Protein AF-A0A914YKC6-F1 (afdb_monomer)

Solvent-accessible surface area (backbone atoms only — not comparable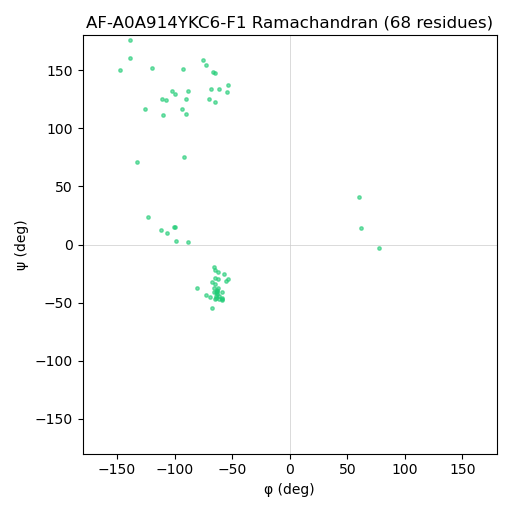 to full-atom values): 4249 Å² total; per-residue (Å²): 131,85,59,76,66,55,59,52,52,55,50,53,50,28,44,72,77,35,70,97,29,38,67,46,47,49,50,46,46,53,60,34,49,69,48,90,92,41,48,70,45,74,55,80,58,90,86,54,63,74,71,60,28,32,32,28,48,79,53,95,94,44,75,65,47,70,45,72,77,117

Mean predicted aligned error: 3.65 Å

Secondary structure (DSSP, 8-state):
---HHHHHHHHHHHHHHSTT-HHHHHHHHHHHTSSTT---EE---TTS-GGGSEEE--STTSPPEEE---

Nearest PDB structures (foldseek):
  4uj5-assembly2_D  TM=3.373E-01  e=8.821E+00  Homo sapiens

Sequence (70 aa):
MRSPAYRLQIRNLGVQLFPGKVKEFLSAYDDSTSLPWGYLVINLHTKSNPLLALTTSILPDQNPIIYKLN

Organism: NCBI:txid310955

Structure (mmCIF, N/CA/C/O backbone):
data_AF-A0A914YKC6-F1
#
_entry.id   AF-A0A914YKC6-F1
#
loop_
_atom_site.group_PDB
_atom_site.id
_atom_site.type_symbol
_atom_site.label_atom_id
_atom_site.label_alt_id
_atom_site.label_comp_id
_atom_site.label_asym_id
_atom_site.label_entity_id
_atom_site.label_seq_id
_atom_site.pdbx_PDB_ins_code
_atom_site.Cartn_x
_atom_site.Cartn_y
_atom_site.Cartn_z
_atom_site.occupancy
_atom_site.B_iso_or_equiv
_atom_site.auth_seq_id
_atom_site.auth_comp_id
_atom_site.auth_asym_id
_atom_site.auth_atom_id
_atom_site.pdbx_PDB_model_num
ATOM 1 N N . MET A 1 1 ? -4.714 -19.821 1.929 1.00 47.75 1 MET A N 1
ATOM 2 C CA . MET A 1 1 ? -5.592 -18.874 2.656 1.00 47.75 1 MET A CA 1
ATOM 3 C C . MET A 1 1 ? -4.693 -17.902 3.421 1.00 47.75 1 MET A C 1
ATOM 5 O O . MET A 1 1 ? -3.928 -18.377 4.251 1.00 47.75 1 MET A O 1
ATOM 9 N N . ARG A 1 2 ? -4.670 -16.593 3.107 1.00 65.06 2 ARG A N 1
ATOM 10 C CA . ARG A 1 2 ? -3.931 -15.608 3.936 1.00 65.06 2 ARG A CA 1
ATOM 11 C C . ARG A 1 2 ? -4.667 -15.501 5.282 1.00 65.06 2 ARG A C 1
ATOM 13 O O . ARG A 1 2 ? -5.896 -15.475 5.283 1.00 65.06 2 ARG A O 1
ATOM 20 N N . SER A 1 3 ? -3.961 -15.523 6.414 1.00 75.25 3 SER A N 1
ATOM 21 C CA . SER A 1 3 ? -4.632 -15.528 7.723 1.00 75.25 3 SER A CA 1
ATOM 22 C C . SER A 1 3 ? -5.398 -14.212 7.952 1.00 75.25 3 SER A C 1
ATOM 24 O O . SER A 1 3 ?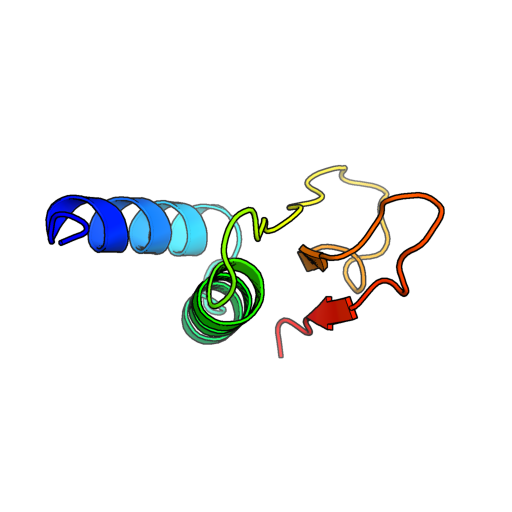 -4.938 -13.158 7.501 1.00 75.25 3 SER A O 1
ATOM 26 N N . PR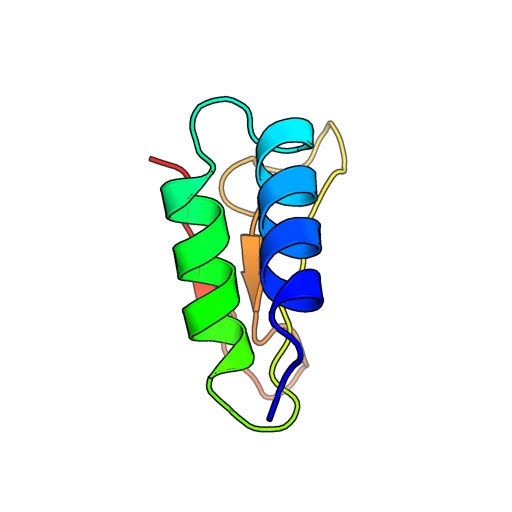O A 1 4 ? -6.533 -14.220 8.676 1.00 69.31 4 PRO A N 1
ATOM 27 C CA . PRO A 1 4 ? -7.266 -12.992 9.006 1.00 69.31 4 PRO A CA 1
ATOM 28 C C . PRO A 1 4 ? -6.408 -11.937 9.724 1.00 69.31 4 PRO A C 1
ATOM 30 O O . PRO A 1 4 ? -6.594 -10.737 9.523 1.00 69.31 4 PRO A O 1
ATOM 33 N N . ALA A 1 5 ? -5.421 -12.379 10.510 1.00 82.06 5 ALA A N 1
ATOM 34 C CA . ALA A 1 5 ? -4.488 -11.504 11.216 1.00 82.06 5 ALA A CA 1
ATOM 35 C C . ALA A 1 5 ? -3.635 -10.652 10.262 1.00 82.06 5 ALA A C 1
ATOM 37 O O . ALA A 1 5 ? -3.282 -9.523 10.599 1.00 82.06 5 ALA A O 1
ATOM 38 N N . TYR A 1 6 ? -3.355 -11.151 9.056 1.00 84.56 6 TYR A N 1
ATOM 39 C CA . TYR A 1 6 ? -2.548 -10.434 8.074 1.00 84.56 6 TYR A CA 1
ATOM 40 C C . TYR A 1 6 ? -3.227 -9.133 7.628 1.00 84.56 6 TYR A C 1
ATOM 42 O O . TYR A 1 6 ? -2.616 -8.066 7.638 1.00 84.56 6 TYR A O 1
ATOM 50 N N . ARG A 1 7 ? -4.528 -9.183 7.313 1.00 88.56 7 ARG A N 1
ATOM 51 C CA . ARG A 1 7 ? -5.271 -7.991 6.870 1.00 88.56 7 ARG A CA 1
ATOM 52 C C . ARG A 1 7 ? -5.363 -6.929 7.968 1.00 88.56 7 ARG A C 1
ATOM 54 O O . ARG A 1 7 ? -5.305 -5.738 7.674 1.00 88.56 7 ARG A O 1
ATOM 61 N N . LEU A 1 8 ? -5.461 -7.351 9.231 1.00 93.62 8 LEU A N 1
ATOM 62 C CA . LEU A 1 8 ? -5.459 -6.435 10.371 1.00 93.62 8 LEU A CA 1
ATOM 63 C C . LEU A 1 8 ? -4.115 -5.706 10.518 1.00 93.62 8 LEU A C 1
ATOM 65 O O . LEU A 1 8 ? -4.112 -4.503 10.767 1.00 93.62 8 LEU A O 1
ATOM 69 N N . GLN A 1 9 ? -2.989 -6.397 10.317 1.00 94.69 9 GLN A N 1
ATOM 70 C CA . GLN A 1 9 ? -1.659 -5.776 10.356 1.00 94.69 9 GLN A CA 1
ATOM 71 C C . GLN A 1 9 ? -1.509 -4.702 9.276 1.00 94.69 9 GLN A C 1
ATOM 73 O O . GLN A 1 9 ? -1.119 -3.577 9.586 1.00 94.69 9 GLN A O 1
ATOM 78 N N . ILE A 1 10 ? -1.906 -5.011 8.038 1.00 95.69 10 ILE A N 1
ATOM 79 C CA . ILE A 1 10 ? -1.875 -4.048 6.929 1.00 95.69 10 ILE A CA 1
ATOM 80 C C . ILE A 1 10 ? -2.782 -2.848 7.219 1.00 95.69 10 ILE A C 1
ATOM 82 O O . ILE A 1 10 ? -2.368 -1.703 7.051 1.00 95.69 10 ILE A O 1
ATOM 86 N N . ARG A 1 11 ? -3.997 -3.079 7.732 1.00 95.94 11 ARG A N 1
ATOM 87 C CA . ARG A 1 11 ? -4.895 -1.989 8.136 1.00 95.94 11 ARG A CA 1
ATOM 88 C C . ARG A 1 11 ? -4.265 -1.098 9.205 1.00 95.94 11 ARG A C 1
ATOM 90 O O . ARG A 1 11 ? -4.336 0.121 9.083 1.00 95.94 11 ARG A O 1
ATOM 97 N N . ASN A 1 12 ? -3.681 -1.684 10.248 1.00 97.06 12 ASN A N 1
ATOM 98 C CA . ASN A 1 12 ? -3.073 -0.923 11.341 1.00 97.06 12 ASN A CA 1
ATOM 99 C C . ASN A 1 12 ? -1.889 -0.083 10.847 1.00 97.06 12 ASN A C 1
ATOM 101 O O . ASN A 1 12 ? -1.797 1.089 11.205 1.00 97.06 12 ASN A O 1
ATOM 105 N N . LEU A 1 13 ? -1.060 -0.639 9.960 1.00 96.75 13 LEU A N 1
ATOM 106 C CA . LEU A 1 13 ? 0.008 0.101 9.290 1.00 96.75 13 LEU A CA 1
ATOM 107 C C . LEU A 1 13 ? -0.548 1.287 8.486 1.00 96.75 13 LEU A C 1
ATOM 109 O O . LEU A 1 13 ? -0.059 2.405 8.617 1.00 96.75 13 LEU A O 1
ATOM 113 N N . GLY A 1 14 ? -1.614 1.069 7.710 1.00 96.75 14 GLY A N 1
ATOM 114 C CA . GLY A 1 14 ? -2.274 2.126 6.941 1.00 96.75 14 GLY A CA 1
ATOM 115 C C . GLY A 1 14 ? -2.803 3.270 7.809 1.00 96.75 14 GLY A C 1
ATOM 116 O O . GLY A 1 14 ? -2.634 4.431 7.452 1.00 96.75 14 GLY A O 1
ATOM 117 N N . VAL A 1 15 ? -3.386 2.966 8.976 1.00 97.38 15 VAL A N 1
ATOM 118 C CA . VAL A 1 15 ? -3.840 3.989 9.941 1.00 97.38 15 VAL A CA 1
ATOM 119 C C . VAL A 1 15 ? -2.671 4.815 10.483 1.00 97.38 15 VAL A C 1
ATOM 121 O O . VAL A 1 15 ? -2.825 6.020 10.668 1.00 97.38 15 VAL A O 1
ATOM 124 N N . GLN A 1 16 ? -1.523 4.184 10.742 1.00 97.00 16 GLN A N 1
ATOM 125 C CA . GLN A 1 16 ? -0.335 4.856 11.277 1.00 97.00 16 GLN A CA 1
ATOM 126 C C . GLN A 1 16 ? 0.350 5.746 10.236 1.00 97.00 16 GLN A C 1
ATOM 128 O O . GLN A 1 16 ? 0.748 6.862 1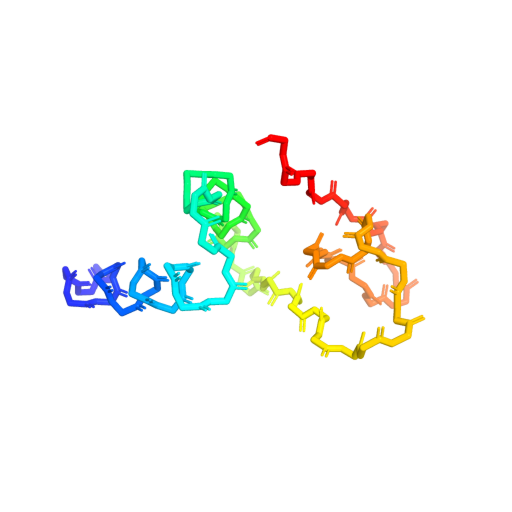0.558 1.00 97.00 16 GLN A O 1
ATOM 133 N N . LEU A 1 17 ? 0.486 5.262 9.001 1.00 95.56 17 LEU A N 1
ATOM 134 C CA . LEU A 1 17 ? 1.187 5.981 7.936 1.00 95.56 17 LEU A CA 1
ATOM 135 C C . LEU A 1 17 ? 0.321 7.054 7.274 1.00 95.56 17 LEU A C 1
ATOM 137 O O . LEU A 1 17 ? 0.821 8.127 6.942 1.00 95.56 17 LEU A O 1
ATOM 141 N N . PHE A 1 18 ? -0.973 6.779 7.093 1.00 95.06 18 PHE A N 1
ATOM 142 C CA . PHE A 1 18 ? -1.895 7.648 6.363 1.00 95.06 18 PHE A CA 1
ATOM 143 C C . PHE A 1 18 ? -3.204 7.863 7.148 1.00 95.06 18 PHE A C 1
ATOM 145 O O . PHE A 1 18 ? -4.265 7.346 6.766 1.00 95.06 18 PHE A O 1
ATOM 152 N N . PRO A 1 19 ? -3.167 8.628 8.259 1.00 95.44 19 PRO A N 1
ATOM 153 C CA . PRO A 1 19 ? -4.351 8.904 9.067 1.00 95.44 19 PRO A CA 1
ATOM 154 C C . PRO A 1 19 ? -5.487 9.506 8.231 1.00 95.44 19 PRO A C 1
ATOM 156 O O . PRO A 1 19 ? -5.290 10.442 7.461 1.00 95.44 19 PRO A O 1
ATOM 159 N N . GLY A 1 20 ? -6.694 8.952 8.366 1.00 95.88 20 GLY A N 1
ATOM 160 C CA . GLY A 1 20 ? -7.868 9.383 7.597 1.00 95.88 20 GLY A CA 1
ATOM 161 C C . GLY A 1 20 ? -7.923 8.888 6.145 1.00 95.88 20 GLY A C 1
ATOM 162 O O . GLY A 1 20 ? -8.938 9.119 5.494 1.00 95.88 20 GLY A O 1
ATOM 163 N N . LYS A 1 21 ? -6.894 8.174 5.660 1.00 96.38 21 LYS A N 1
ATOM 164 C CA . LYS A 1 21 ? -6.780 7.665 4.276 1.00 96.38 21 LYS A CA 1
ATOM 165 C C . LYS A 1 21 ? -6.596 6.142 4.195 1.00 96.38 21 LYS A C 1
ATOM 167 O O . LYS A 1 21 ? -6.026 5.58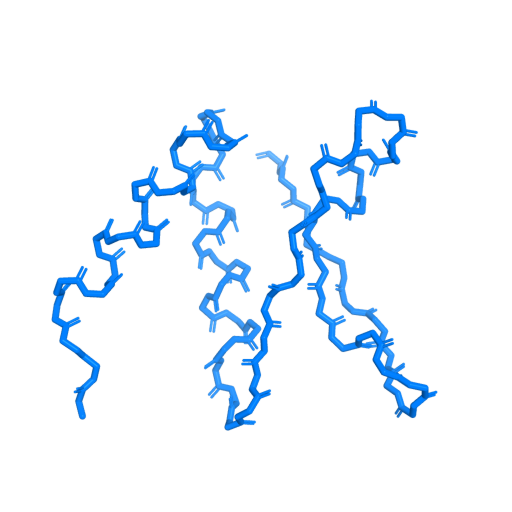7 3.255 1.00 96.38 21 LYS A O 1
ATOM 172 N N . VAL A 1 22 ? -7.043 5.432 5.235 1.00 96.50 22 VAL A N 1
ATOM 173 C CA . VAL A 1 22 ? -6.851 3.976 5.356 1.00 96.50 22 VAL A CA 1
ATOM 174 C C . VAL A 1 22 ? -7.600 3.194 4.274 1.00 96.50 22 VAL A C 1
ATOM 176 O O . VAL A 1 22 ? -7.167 2.108 3.901 1.00 96.50 22 VAL A O 1
ATOM 179 N N . LYS A 1 23 ? -8.723 3.716 3.766 1.00 96.25 23 LYS A N 1
ATOM 180 C CA . LYS A 1 23 ? -9.521 3.022 2.746 1.00 96.25 23 LYS A CA 1
ATOM 181 C C . LYS A 1 23 ? -8.777 2.988 1.415 1.00 96.25 23 LYS A C 1
ATOM 183 O O . LYS A 1 23 ? -8.678 1.933 0.798 1.00 96.25 23 LYS A O 1
ATOM 188 N N . GLU A 1 24 ? -8.210 4.121 1.029 1.00 96.81 24 GLU A N 1
ATOM 189 C CA . GLU A 1 24 ? -7.407 4.316 -0.172 1.00 96.81 24 GLU A CA 1
ATOM 190 C C . GLU A 1 24 ? -6.135 3.464 -0.097 1.00 96.81 24 GLU A C 1
ATOM 192 O O . GLU A 1 24 ? -5.816 2.739 -1.039 1.00 96.81 24 GLU A O 1
ATOM 197 N N . PHE A 1 25 ? -5.466 3.459 1.062 1.00 97.38 25 PHE A N 1
ATOM 198 C CA . PHE A 1 25 ? -4.313 2.595 1.319 1.00 97.38 25 PHE A CA 1
ATOM 199 C C . PHE A 1 25 ? -4.647 1.102 1.169 1.00 97.38 25 PHE A C 1
ATOM 201 O O . PHE A 1 25 ? -3.921 0.367 0.501 1.00 97.38 25 PHE A O 1
ATOM 208 N N . LEU A 1 26 ? -5.753 0.644 1.766 1.00 96.69 26 LEU A N 1
ATOM 209 C CA . LEU A 1 26 ? -6.176 -0.755 1.658 1.00 96.69 26 LEU A CA 1
ATOM 210 C C . LEU A 1 26 ? -6.570 -1.127 0.228 1.00 96.69 26 LEU A C 1
ATOM 212 O O . LEU A 1 26 ? -6.239 -2.223 -0.209 1.00 96.69 26 LEU A O 1
ATOM 216 N N . SER A 1 27 ? -7.212 -0.220 -0.511 1.00 96.88 27 SER A N 1
ATOM 217 C CA . SER A 1 27 ? -7.529 -0.438 -1.925 1.00 96.88 27 SER A CA 1
ATOM 218 C C . SER A 1 27 ? -6.264 -0.589 -2.770 1.00 96.88 27 SER A C 1
ATOM 220 O O . SER A 1 27 ? -6.202 -1.484 -3.605 1.00 96.88 27 SER A O 1
ATOM 222 N N . ALA A 1 28 ? -5.245 0.244 -2.536 1.00 97.06 28 ALA A N 1
ATOM 223 C CA . ALA A 1 28 ? -3.956 0.140 -3.218 1.00 97.06 28 ALA A CA 1
ATOM 224 C C . ALA A 1 28 ? -3.239 -1.180 -2.893 1.00 97.06 28 ALA A C 1
ATOM 226 O O . ALA A 1 28 ? -2.655 -1.814 -3.772 1.00 97.06 28 ALA A O 1
ATOM 227 N N . TYR A 1 29 ? -3.294 -1.621 -1.633 1.00 96.06 29 TYR A N 1
ATOM 228 C CA . TYR A 1 29 ? -2.745 -2.910 -1.213 1.00 96.06 29 TYR A CA 1
ATOM 229 C C . TYR A 1 29 ? -3.478 -4.095 -1.863 1.00 96.06 29 TYR A C 1
ATOM 231 O O . TYR A 1 29 ? -2.831 -5.013 -2.372 1.00 96.06 29 TYR A O 1
ATOM 239 N N . ASP A 1 30 ? -4.813 -4.079 -1.853 1.00 95.56 30 ASP A N 1
ATOM 240 C CA . ASP A 1 30 ? -5.631 -5.152 -2.422 1.00 95.56 30 ASP A CA 1
ATOM 241 C C . ASP A 1 30 ? -5.400 -5.255 -3.949 1.00 95.56 30 ASP A C 1
ATOM 243 O O . ASP A 1 30 ? -5.215 -6.362 -4.455 1.00 95.56 30 ASP A O 1
ATOM 247 N N . ASP A 1 31 ? -5.302 -4.125 -4.663 1.00 96.62 31 ASP A N 1
ATOM 248 C CA . ASP A 1 31 ? -5.017 -4.086 -6.108 1.00 96.62 31 ASP A CA 1
ATOM 249 C C . ASP A 1 31 ? -3.591 -4.563 -6.439 1.00 96.62 31 ASP A C 1
ATOM 251 O O . ASP A 1 31 ? -3.402 -5.543 -7.164 1.00 96.62 31 ASP A O 1
ATOM 255 N N . SER A 1 32 ? -2.574 -3.951 -5.822 1.00 95.69 32 SER A N 1
ATOM 256 C CA . SER A 1 32 ? -1.158 -4.260 -6.090 1.00 95.69 32 SER A CA 1
ATOM 257 C C . SER A 1 32 ? -0.725 -5.672 -5.683 1.00 95.69 32 SER A C 1
ATOM 259 O O . SER A 1 32 ? 0.294 -6.158 -6.172 1.00 95.69 32 SER A O 1
ATOM 261 N N . THR A 1 33 ? -1.476 -6.348 -4.804 1.00 93.75 33 THR A N 1
ATOM 262 C CA . THR A 1 33 ? -1.188 -7.725 -4.354 1.00 93.75 33 THR A CA 1
ATOM 263 C C . TH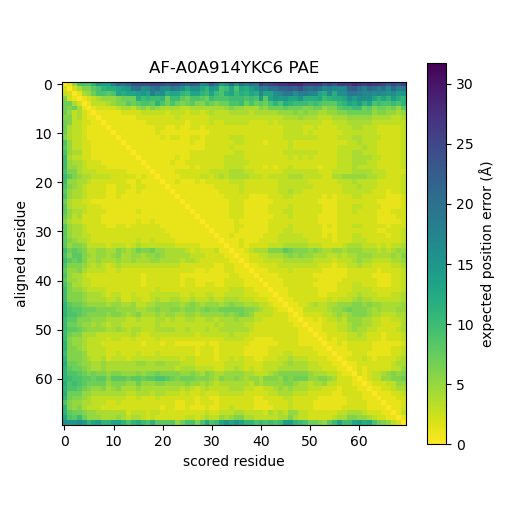R A 1 33 ? -2.208 -8.762 -4.829 1.00 93.75 33 THR A C 1
ATOM 265 O O . THR A 1 33 ? -2.202 -9.902 -4.334 1.00 93.75 33 THR A O 1
ATOM 268 N N . SER A 1 34 ? -3.067 -8.379 -5.781 1.00 93.38 34 SER A N 1
ATOM 269 C CA . SER A 1 34 ? -4.045 -9.263 -6.429 1.00 93.38 34 SER A CA 1
ATOM 270 C C . SER A 1 34 ? -3.378 -10.328 -7.307 1.00 93.38 34 SER A C 1
ATOM 272 O O . SER A 1 34 ? -3.862 -11.458 -7.390 1.00 93.38 34 SER A O 1
ATOM 274 N N . LEU A 1 35 ? -2.233 -9.995 -7.910 1.00 89.00 35 LEU A N 1
ATOM 275 C CA . LEU A 1 35 ? -1.430 -10.898 -8.729 1.00 89.00 35 LEU A CA 1
ATOM 276 C C . LEU A 1 35 ? -0.343 -11.608 -7.900 1.00 89.00 35 LEU A C 1
ATOM 278 O O . LEU A 1 35 ? 0.168 -11.048 -6.922 1.00 89.00 35 LEU A O 1
ATOM 282 N N . PRO A 1 36 ? 0.065 -12.833 -8.290 1.00 89.31 36 PRO A N 1
ATOM 283 C CA . PRO A 1 36 ? 1.250 -13.473 -7.731 1.00 89.31 36 PRO A CA 1
ATOM 284 C C . PRO A 1 36 ? 2.472 -12.558 -7.847 1.00 89.31 36 PRO A C 1
ATOM 286 O O . PRO A 1 36 ? 2.679 -11.937 -8.885 1.00 89.31 36 PRO A O 1
ATOM 289 N N . TRP A 1 37 ? 3.281 -12.495 -6.786 1.00 89.25 37 TRP A N 1
ATOM 290 C CA . TRP A 1 37 ? 4.474 -11.637 -6.712 1.00 89.25 37 TRP A CA 1
ATOM 291 C C . TRP A 1 37 ? 4.194 -10.126 -6.817 1.00 89.25 37 TRP A C 1
ATOM 293 O O . TRP A 1 37 ? 5.125 -9.341 -6.985 1.00 89.25 37 TRP A O 1
ATOM 303 N N . GLY A 1 38 ? 2.931 -9.712 -6.675 1.00 92.44 38 GLY A N 1
ATOM 304 C CA . GLY A 1 38 ? 2.548 -8.311 -6.551 1.00 92.44 38 GLY A CA 1
ATOM 305 C C . GLY A 1 38 ? 3.044 -7.684 -5.246 1.00 92.44 38 GLY A C 1
ATOM 306 O O . GLY A 1 38 ? 3.165 -8.355 -4.216 1.00 92.44 38 GLY A O 1
ATOM 307 N N . TYR A 1 39 ? 3.342 -6.389 -5.288 1.00 95.19 39 TYR A N 1
ATOM 308 C CA . TYR A 1 39 ? 3.899 -5.643 -4.163 1.00 95.19 39 TYR A CA 1
ATOM 309 C C . TYR A 1 39 ? 3.424 -4.190 -4.172 1.00 95.19 39 TYR A C 1
ATOM 311 O O . TYR A 1 39 ? 3.206 -3.602 -5.229 1.00 95.19 39 TYR A O 1
ATOM 319 N N . LEU A 1 40 ? 3.323 -3.591 -2.986 1.00 96.62 40 LEU A N 1
ATOM 320 C CA . LEU A 1 40 ? 3.067 -2.164 -2.813 1.00 96.62 40 LEU A CA 1
ATOM 321 C C . LEU A 1 40 ? 4.346 -1.483 -2.326 1.00 96.62 40 LEU A C 1
ATOM 323 O O . LEU A 1 40 ? 4.900 -1.859 -1.294 1.00 96.62 40 LEU A O 1
ATOM 327 N N . VAL A 1 41 ? 4.797 -0.466 -3.047 1.00 9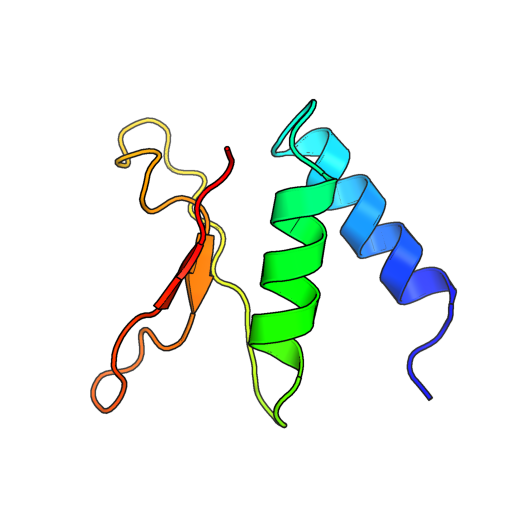6.94 41 VAL A N 1
ATOM 328 C CA . VAL A 1 41 ? 5.884 0.420 -2.630 1.00 96.94 41 VAL A CA 1
ATOM 329 C C . VAL A 1 41 ? 5.280 1.580 -1.859 1.00 96.94 41 VAL A C 1
ATOM 331 O O . VAL A 1 41 ? 4.416 2.296 -2.367 1.00 96.94 41 VAL A O 1
ATOM 334 N N . ILE A 1 42 ? 5.772 1.773 -0.639 1.00 96.81 42 ILE A N 1
ATOM 335 C CA . ILE A 1 42 ? 5.389 2.880 0.230 1.00 96.81 42 ILE A CA 1
ATOM 336 C C . ILE A 1 42 ? 6.587 3.824 0.340 1.00 96.81 42 ILE A C 1
ATOM 338 O O . ILE A 1 42 ? 7.605 3.472 0.937 1.00 96.81 42 ILE A O 1
ATOM 342 N N . ASN A 1 43 ? 6.476 5.022 -0.231 1.00 95.81 43 ASN A N 1
ATOM 343 C CA . ASN A 1 43 ? 7.505 6.050 -0.120 1.00 95.81 43 ASN A CA 1
ATOM 344 C C . ASN A 1 43 ? 7.237 6.936 1.102 1.00 95.81 43 ASN A C 1
ATOM 346 O O . ASN A 1 43 ? 6.264 7.685 1.133 1.00 95.81 43 ASN A O 1
ATOM 350 N N . LEU A 1 44 ? 8.115 6.851 2.102 1.00 94.81 44 LEU A N 1
ATOM 351 C CA . LEU A 1 44 ? 8.024 7.617 3.351 1.00 94.81 44 LEU A CA 1
ATOM 352 C C . LEU A 1 44 ? 9.058 8.746 3.440 1.00 94.81 44 LEU A C 1
ATOM 354 O O . LEU A 1 44 ? 9.244 9.345 4.499 1.00 94.81 44 LEU A O 1
ATOM 358 N N . HIS A 1 45 ? 9.760 9.048 2.347 1.00 94.75 45 HIS A N 1
ATOM 359 C CA . HIS A 1 45 ? 10.746 10.117 2.352 1.00 94.75 45 HIS A CA 1
ATOM 360 C C . HIS A 1 45 ? 10.054 11.485 2.456 1.00 94.75 45 HIS A C 1
ATOM 362 O O . HIS A 1 45 ? 9.231 11.840 1.614 1.00 94.75 45 HIS A O 1
ATOM 368 N N . THR A 1 46 ? 10.435 12.299 3.443 1.00 90.06 46 THR A N 1
ATOM 369 C CA . THR A 1 46 ? 9.756 13.568 3.787 1.00 90.06 46 THR A CA 1
ATOM 370 C C . THR A 1 46 ? 9.772 14.625 2.684 1.00 90.06 46 THR A C 1
ATOM 372 O O . THR A 1 46 ? 8.918 15.504 2.666 1.00 90.06 46 THR A O 1
ATOM 375 N N . LYS A 1 47 ? 10.734 14.550 1.756 1.00 93.88 47 LYS A N 1
ATOM 376 C CA . LYS A 1 47 ? 10.835 15.454 0.592 1.00 93.88 47 LYS A CA 1
ATOM 377 C C . LYS A 1 47 ? 10.277 14.858 -0.702 1.00 93.88 47 LYS A C 1
ATOM 379 O O . LYS A 1 47 ? 10.440 15.456 -1.761 1.00 93.88 47 LYS A O 1
ATOM 384 N N . SER A 1 48 ? 9.720 13.648 -0.651 1.00 91.19 48 SER A N 1
ATOM 385 C CA . SER A 1 48 ? 9.125 13.033 -1.838 1.00 91.19 48 SER A CA 1
ATOM 386 C C . SER A 1 48 ? 7.811 13.719 -2.201 1.00 91.19 48 SER A C 1
ATOM 388 O O . SER A 1 48 ? 7.145 14.311 -1.352 1.00 91.19 48 SER A O 1
ATOM 390 N N . ASN A 1 49 ? 7.442 13.656 -3.480 1.00 91.88 49 ASN A N 1
ATOM 391 C CA . ASN A 1 49 ? 6.136 14.124 -3.918 1.00 91.88 49 ASN A CA 1
ATOM 392 C C . ASN A 1 49 ? 5.052 13.227 -3.282 1.00 91.88 49 ASN A C 1
ATOM 394 O O . ASN A 1 49 ? 5.075 12.023 -3.546 1.00 91.88 49 ASN A O 1
ATOM 398 N N . PRO A 1 50 ? 4.089 13.773 -2.513 1.00 90.25 50 PRO A N 1
ATOM 399 C CA . PRO A 1 50 ? 3.029 12.984 -1.880 1.00 90.25 50 PRO A CA 1
ATOM 400 C C . PRO A 1 50 ? 2.196 12.152 -2.862 1.00 90.25 50 PRO A C 1
ATOM 402 O O . PRO A 1 50 ? 1.657 11.114 -2.491 1.00 90.25 50 PRO A O 1
ATOM 405 N N . LEU A 1 51 ? 2.123 12.570 -4.130 1.00 91.25 51 LEU A N 1
ATOM 406 C CA . LEU A 1 51 ? 1.457 11.802 -5.183 1.00 91.25 51 LEU A CA 1
ATOM 407 C C . LEU A 1 51 ? 2.149 10.464 -5.462 1.00 91.25 51 LEU A C 1
ATOM 409 O O . LEU A 1 51 ? 1.511 9.567 -5.989 1.00 91.25 51 LEU A O 1
ATOM 413 N N . LEU A 1 52 ? 3.426 10.318 -5.108 1.00 93.62 52 LEU A N 1
ATOM 414 C CA . LEU A 1 52 ? 4.221 9.100 -5.285 1.00 93.62 52 LEU A CA 1
ATOM 415 C C . LEU A 1 52 ? 4.319 8.271 -3.994 1.00 93.62 52 LEU A C 1
ATOM 417 O O . LEU A 1 52 ? 5.179 7.396 -3.893 1.00 93.62 52 LEU A O 1
ATOM 421 N N . ALA A 1 53 ? 3.468 8.548 -2.998 1.00 95.50 53 ALA A N 1
ATOM 422 C CA . ALA A 1 53 ? 3.486 7.847 -1.716 1.00 95.50 53 ALA A CA 1
ATOM 423 C C . ALA A 1 53 ? 3.200 6.347 -1.865 1.00 95.50 53 ALA A C 1
ATOM 425 O O . ALA A 1 53 ? 3.817 5.542 -1.171 1.00 95.50 53 ALA A O 1
ATOM 426 N N . LEU A 1 54 ? 2.293 5.976 -2.775 1.00 97.50 54 LEU A N 1
ATOM 427 C CA . LEU A 1 54 ? 1.889 4.596 -3.028 1.00 97.50 54 LEU A CA 1
ATOM 428 C C . LEU A 1 54 ? 2.056 4.257 -4.506 1.00 97.50 54 LEU A C 1
ATOM 430 O O . LEU A 1 54 ? 1.375 4.827 -5.361 1.00 97.50 54 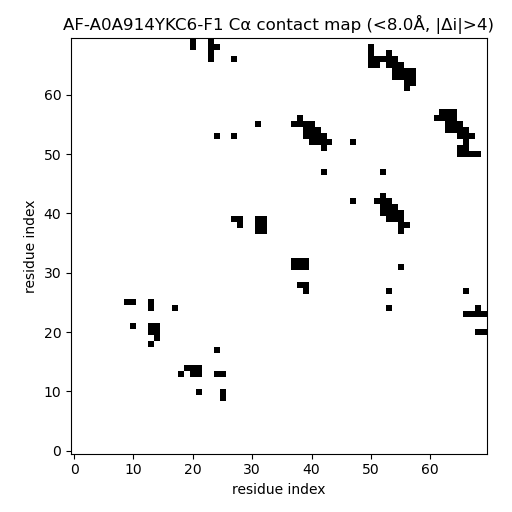LEU A O 1
ATOM 434 N N . THR A 1 55 ? 2.942 3.309 -4.803 1.00 97.25 55 THR A N 1
ATOM 435 C CA . THR A 1 55 ? 3.196 2.854 -6.176 1.00 97.25 55 THR A CA 1
ATOM 436 C C . THR A 1 55 ? 3.350 1.339 -6.262 1.00 97.25 55 THR A C 1
ATOM 438 O O . THR A 1 55 ? 3.620 0.669 -5.270 1.00 97.25 55 THR A O 1
ATOM 441 N N . THR A 1 56 ? 3.178 0.773 -7.450 1.00 97.38 56 THR A N 1
ATOM 442 C CA . THR A 1 56 ? 3.577 -0.607 -7.767 1.00 97.38 56 THR A CA 1
ATOM 443 C C . THR A 1 56 ? 4.213 -0.646 -9.154 1.00 97.38 56 THR A C 1
ATOM 445 O O . THR A 1 56 ? 4.263 0.383 -9.830 1.00 97.38 56 THR A O 1
ATOM 448 N N . SER A 1 57 ? 4.705 -1.810 -9.577 1.00 94.94 57 SER A N 1
ATOM 449 C CA . SER A 1 57 ? 5.212 -2.023 -10.937 1.00 94.94 57 SER A CA 1
ATOM 450 C C . SER A 1 57 ? 6.397 -1.114 -11.309 1.00 94.94 57 SER A C 1
ATOM 452 O O . SER A 1 57 ? 6.460 -0.575 -12.407 1.00 94.94 57 SER A O 1
ATOM 454 N N . ILE A 1 58 ? 7.324 -0.909 -10.365 1.00 93.19 58 ILE A N 1
ATOM 455 C CA . ILE A 1 58 ? 8.493 -0.016 -10.509 1.00 93.19 58 ILE A CA 1
ATOM 456 C C . ILE A 1 58 ? 9.747 -0.683 -11.108 1.00 93.19 58 ILE A C 1
ATOM 458 O O . ILE A 1 58 ? 10.803 -0.053 -11.144 1.00 93.19 58 ILE A O 1
ATOM 462 N N . LEU A 1 59 ? 9.686 -1.963 -11.494 1.00 92.56 59 LEU A N 1
ATOM 463 C CA . LEU A 1 59 ? 10.835 -2.649 -12.101 1.00 92.56 59 LEU A CA 1
ATOM 464 C C . LEU A 1 59 ? 11.040 -2.203 -13.565 1.00 92.56 59 LEU A C 1
ATOM 46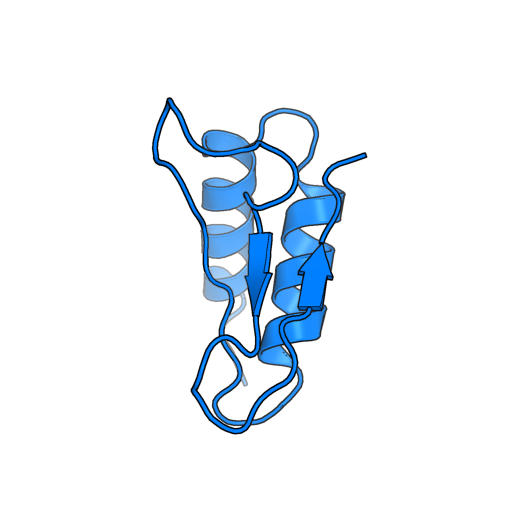6 O O . LEU A 1 59 ? 10.088 -1.730 -14.180 1.00 92.56 59 LEU A O 1
ATOM 470 N N . PRO A 1 60 ? 12.252 -2.363 -14.141 1.00 91.56 60 PRO A N 1
ATOM 471 C CA . PRO A 1 60 ? 12.618 -1.781 -15.441 1.00 91.56 60 PRO A CA 1
ATOM 472 C C . PRO A 1 60 ? 11.686 -2.096 -16.623 1.00 91.56 60 PRO A C 1
ATOM 474 O O . PRO A 1 60 ? 11.541 -1.257 -17.505 1.00 91.56 60 PRO A O 1
ATOM 477 N N . ASP A 1 61 ? 11.024 -3.256 -16.621 1.00 93.56 61 ASP A N 1
ATOM 478 C CA . ASP A 1 61 ? 10.134 -3.705 -17.707 1.00 93.56 61 ASP A CA 1
ATOM 479 C C . ASP A 1 61 ? 8.643 -3.491 -17.399 1.00 93.56 61 ASP A C 1
ATOM 481 O O . ASP A 1 61 ? 7.761 -4.089 -18.020 1.00 93.56 61 ASP A O 1
ATOM 485 N N . GLN A 1 62 ? 8.342 -2.683 -16.387 1.00 90.88 62 GLN A N 1
ATOM 486 C CA . GLN A 1 62 ? 6.990 -2.460 -15.902 1.00 90.88 62 GLN A CA 1
ATOM 487 C C . GLN A 1 62 ? 6.593 -0.990 -16.019 1.00 90.88 62 GLN A C 1
ATOM 489 O O . GLN A 1 62 ? 7.422 -0.086 -15.960 1.00 90.88 62 GLN A O 1
ATOM 494 N N . ASN A 1 63 ? 5.289 -0.756 -16.167 1.00 93.94 63 ASN A N 1
ATOM 495 C CA . ASN A 1 63 ? 4.719 0.584 -16.125 1.00 93.94 63 ASN A CA 1
ATOM 496 C C . ASN A 1 63 ? 4.249 0.879 -14.696 1.00 93.94 63 ASN A C 1
ATOM 498 O O . ASN A 1 63 ? 3.327 0.198 -14.232 1.00 93.94 63 ASN A O 1
ATOM 502 N N . PRO A 1 64 ? 4.831 1.875 -14.002 1.00 95.00 64 PRO A N 1
ATOM 503 C CA . PRO A 1 64 ? 4.442 2.175 -12.637 1.00 95.00 64 PRO A CA 1
ATOM 504 C C . PRO A 1 64 ? 2.979 2.596 -12.541 1.00 95.00 64 PRO A C 1
ATOM 506 O O . PRO A 1 64 ? 2.513 3.466 -13.279 1.00 95.00 64 PRO A O 1
ATOM 509 N N . ILE A 1 65 ? 2.273 2.020 -11.575 1.00 96.69 65 ILE A N 1
ATOM 510 C CA . ILE A 1 65 ? 0.920 2.440 -11.207 1.00 96.69 65 ILE A CA 1
ATOM 511 C C . ILE A 1 65 ? 1.028 3.275 -9.936 1.00 96.69 65 ILE A C 1
ATOM 513 O O . ILE A 1 65 ? 1.696 2.876 -8.981 1.00 96.69 65 ILE A O 1
ATOM 517 N N . ILE A 1 66 ? 0.373 4.435 -9.934 1.00 97.25 66 ILE A N 1
ATOM 518 C CA . ILE A 1 66 ? 0.360 5.385 -8.821 1.00 97.25 66 ILE A CA 1
ATOM 519 C C . ILE A 1 66 ? -1.040 5.408 -8.206 1.00 97.25 66 ILE A C 1
ATOM 521 O O . ILE A 1 66 ? -2.018 5.693 -8.900 1.00 97.25 66 ILE A O 1
ATOM 525 N N . TYR A 1 67 ? -1.132 5.175 -6.897 1.00 96.88 67 TYR A N 1
ATOM 526 C CA . TYR A 1 67 ? -2.396 5.226 -6.162 1.00 96.88 67 TYR A CA 1
ATOM 527 C C . TYR A 1 67 ? -2.545 6.559 -5.434 1.00 96.88 67 TYR A C 1
ATOM 529 O O . TYR A 1 67 ? -1.659 6.990 -4.695 1.00 96.88 67 TYR A O 1
ATOM 537 N N . LYS A 1 68 ? -3.694 7.212 -5.621 1.00 93.62 68 LYS A N 1
ATOM 538 C CA . LYS A 1 68 ? -4.000 8.491 -4.974 1.00 93.62 68 LYS A CA 1
ATOM 539 C C . LYS A 1 68 ? -4.654 8.271 -3.612 1.00 93.62 68 LYS A C 1
ATOM 541 O O . LYS A 1 68 ? -5.628 7.533 -3.502 1.00 93.62 68 LYS A O 1
ATOM 546 N N . LEU A 1 69 ? -4.150 8.973 -2.602 1.00 88.75 69 LEU A N 1
ATOM 547 C CA . LEU A 1 69 ? -4.745 9.064 -1.268 1.00 88.75 69 LEU A CA 1
ATOM 548 C C . LEU A 1 69 ? -5.691 10.278 -1.221 1.00 88.75 69 LEU A C 1
ATOM 550 O O . LEU A 1 69 ? -5.313 11.335 -0.715 1.00 88.75 69 LEU A O 1
ATOM 554 N N . ASN A 1 70 ? -6.877 10.153 -1.827 1.00 80.00 70 ASN A N 1
ATOM 555 C CA . ASN A 1 70 ? -7.873 11.235 -1.903 1.00 80.00 70 ASN A CA 1
ATOM 556 C C . ASN A 1 70 ? -8.663 11.417 -0.614 1.00 80.00 70 ASN A C 1
ATOM 558 O O . ASN A 1 70 ? -8.806 10.469 0.179 1.00 80.00 70 ASN A O 1
#

Radius of gyration: 12.32 Å; Cα contacts (8 Å, |Δi|>4): 75; chains: 1; bounding box: 22×34×29 Å

Foldseek 3Di:
DPDPVVLVVQLVVLCVLPPPQSVLSSVLVCVQVVDVVGDWDADPDPPDDLQQRIWTQPDPVGDIDTGDSD

pLDDT: mean 92.34, std 8.11, range [47.75, 97.5]